Protein AF-A0A925Z0R0-F1 (afdb_monomer_lite)

Sequence (71 aa):
MFDETICIDDTRETTAAKSQVVCLARMLSFALDEAREIGATDCQILISQGLKDLKTRYRLNADDLNAPQFN

Foldseek 3Di:
DDPPPPPPPPVVVLVVVLLVLLVVLLVLVVQLVVCVVVVVVVSNVVSVVVSVCSCVVSVDDPCSNVPPPDD

pLDDT: mean 76.74, std 19.44, range [39.44, 96.38]

Secondary structure (DSSP, 8-state):
---------HHHHHHHHHHHHHHHHHHHHHHHHHHHHTT-HHHHHHHHHHHHHHHHHHT--HHHHH-----

Radius of gyration: 17.18 Å; chains: 1; bounding box: 30×22×61 Å

Structure (mmCIF, N/CA/C/O backbone):
data_AF-A0A925Z0R0-F1
#
_entry.id   AF-A0A925Z0R0-F1
#
loop_
_atom_site.group_PDB
_atom_site.id
_atom_site.type_symbol
_atom_site.label_atom_id
_atom_site.label_alt_id
_atom_site.label_comp_id
_atom_site.label_asym_id
_atom_site.label_entity_id
_atom_site.label_seq_id
_atom_site.pdbx_PDB_ins_code
_atom_site.Cartn_x
_atom_site.Cartn_y
_atom_site.Cartn_z
_atom_site.occupancy
_atom_site.B_iso_or_equiv
_atom_site.auth_seq_id
_atom_site.auth_comp_id
_atom_site.auth_asym_id
_atom_site.auth_atom_id
_atom_site.pdbx_PDB_model_num
ATOM 1 N N . MET A 1 1 ? 17.769 6.017 -49.675 1.00 40.44 1 MET A N 1
ATOM 2 C CA . MET A 1 1 ? 17.789 4.879 -48.738 1.00 40.44 1 MET A CA 1
ATOM 3 C C . MET A 1 1 ? 18.026 5.492 -47.373 1.00 40.44 1 MET A C 1
ATOM 5 O O . MET A 1 1 ? 19.161 5.807 -47.054 1.00 40.44 1 MET A O 1
ATOM 9 N N . PHE A 1 2 ? 16.946 5.867 -46.688 1.00 39.50 2 PHE A N 1
ATOM 10 C CA . PHE A 1 2 ? 17.020 6.437 -45.345 1.00 39.50 2 PHE A CA 1
ATOM 11 C C . PHE A 1 2 ? 16.792 5.285 -44.376 1.00 39.50 2 PHE A C 1
ATOM 13 O O . PHE A 1 2 ? 15.813 4.556 -44.507 1.00 39.50 2 PHE A O 1
ATOM 20 N N . ASP A 1 3 ? 17.771 5.072 -43.509 1.00 41.19 3 ASP A N 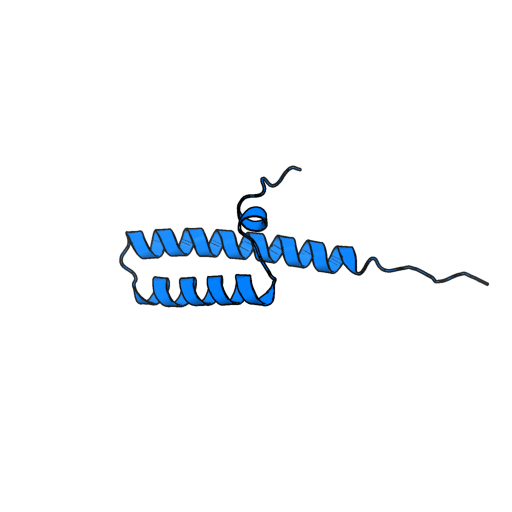1
ATOM 21 C CA . ASP A 1 3 ? 17.790 4.015 -42.509 1.00 41.19 3 ASP A CA 1
ATOM 22 C C . ASP A 1 3 ? 16.889 4.454 -41.343 1.00 41.19 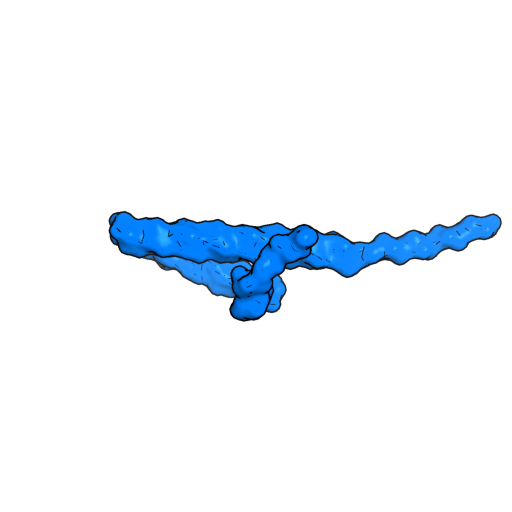3 ASP A C 1
ATOM 24 O O . ASP A 1 3 ? 17.316 5.151 -40.422 1.00 41.19 3 ASP A O 1
ATOM 28 N N . GLU A 1 4 ? 15.592 4.154 -41.444 1.00 43.22 4 GLU A N 1
ATOM 29 C CA . GLU A 1 4 ? 14.620 4.329 -40.361 1.00 43.22 4 GLU A CA 1
ATOM 30 C C . GLU A 1 4 ? 14.754 3.181 -39.360 1.00 43.22 4 GLU A C 1
ATOM 32 O O . GLU A 1 4 ? 13.872 2.340 -39.212 1.00 43.22 4 GLU A O 1
ATOM 37 N N . THR A 1 5 ? 15.864 3.167 -38.631 1.00 48.88 5 THR A N 1
ATOM 38 C CA . THR A 1 5 ? 15.948 2.414 -37.381 1.00 48.88 5 THR A CA 1
ATOM 39 C C . THR A 1 5 ? 15.987 3.414 -36.232 1.00 48.88 5 THR A C 1
ATOM 41 O O . THR A 1 5 ? 16.975 3.552 -35.514 1.00 48.88 5 THR A O 1
ATOM 44 N N . ILE A 1 6 ? 14.891 4.166 -36.069 1.00 47.34 6 ILE A N 1
ATOM 45 C CA . ILE A 1 6 ? 14.597 4.798 -34.784 1.00 47.34 6 ILE A CA 1
ATOM 46 C C . ILE A 1 6 ? 14.251 3.634 -33.861 1.00 47.34 6 ILE A C 1
ATOM 48 O O . ILE A 1 6 ? 13.110 3.179 -33.813 1.00 47.34 6 ILE A O 1
ATOM 52 N N . CYS A 1 7 ? 15.250 3.124 -33.145 1.00 42.78 7 CYS A N 1
ATOM 53 C CA . CYS A 1 7 ? 15.006 2.428 -31.895 1.00 42.78 7 CYS A CA 1
ATOM 54 C C . CYS A 1 7 ? 14.319 3.453 -30.988 1.00 42.78 7 CYS A C 1
ATOM 56 O O . CYS A 1 7 ? 14.987 4.224 -30.299 1.00 42.78 7 CYS A O 1
ATOM 58 N N . ILE A 1 8 ? 12.987 3.548 -31.065 1.00 45.88 8 ILE A N 1
ATOM 59 C CA . ILE A 1 8 ? 12.207 4.198 -30.023 1.00 45.88 8 ILE A CA 1
ATOM 60 C C . ILE A 1 8 ? 12.568 3.404 -28.781 1.00 45.88 8 ILE A C 1
ATOM 62 O O . ILE A 1 8 ? 12.317 2.205 -28.700 1.00 45.88 8 ILE A O 1
ATOM 66 N N . ASP A 1 9 ? 13.309 4.070 -27.910 1.00 45.75 9 ASP A N 1
ATOM 67 C CA . ASP A 1 9 ? 13.847 3.546 -26.673 1.00 45.75 9 ASP A CA 1
ATOM 68 C C . ASP A 1 9 ? 12.664 3.059 -25.818 1.00 45.75 9 ASP A C 1
ATOM 70 O O . ASP A 1 9 ? 12.092 3.809 -25.028 1.00 45.75 9 ASP A O 1
ATOM 74 N N . ASP A 1 10 ? 12.273 1.795 -25.991 1.00 47.59 10 ASP A N 1
ATOM 75 C CA . ASP A 1 10 ? 11.246 1.073 -25.216 1.00 47.59 10 ASP A CA 1
ATOM 76 C C . ASP A 1 10 ? 11.565 1.12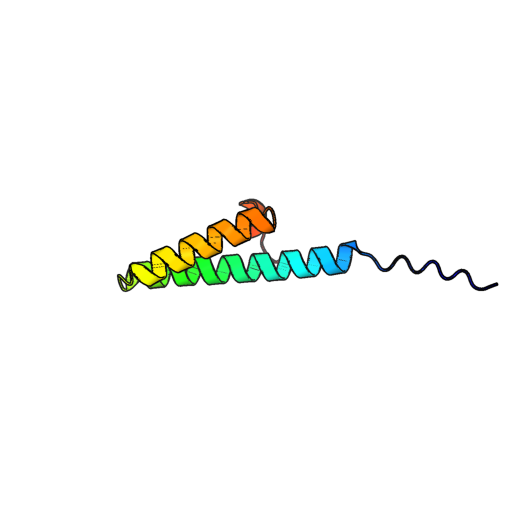6 -23.698 1.00 47.59 10 ASP A C 1
ATOM 78 O O . ASP A 1 10 ? 10.736 0.920 -22.809 1.00 47.59 10 ASP A O 1
ATOM 82 N N . THR A 1 11 ? 12.812 1.479 -23.376 1.00 48.41 11 THR A N 1
ATOM 83 C CA . THR A 1 11 ? 13.331 1.731 -22.034 1.00 48.41 11 THR A CA 1
ATOM 84 C C . THR A 1 11 ? 12.833 3.049 -21.422 1.00 48.41 11 THR A C 1
ATOM 86 O O . THR A 1 11 ? 12.691 3.146 -20.201 1.00 48.41 11 THR A O 1
ATOM 89 N N . ARG A 1 12 ? 12.525 4.079 -22.223 1.00 48.75 12 ARG A N 1
ATOM 90 C CA . ARG A 1 12 ? 12.093 5.399 -21.727 1.00 48.75 12 ARG A CA 1
ATOM 91 C C . ARG A 1 12 ? 10.639 5.397 -21.278 1.00 48.75 12 ARG A C 1
ATOM 93 O O . ARG A 1 12 ? 10.349 5.926 -20.205 1.00 48.75 12 ARG A O 1
ATOM 100 N N . GLU A 1 13 ? 9.748 4.769 -22.045 1.00 49.56 13 GLU A N 1
ATOM 101 C CA . GLU A 1 13 ? 8.341 4.601 -21.652 1.00 49.56 13 GLU A CA 1
ATOM 102 C C . GLU A 1 13 ? 8.217 3.713 -20.410 1.00 49.56 13 GLU A C 1
ATOM 104 O O . GLU A 1 13 ? 7.473 4.039 -19.483 1.00 49.56 13 GLU A O 1
ATOM 109 N N . THR A 1 14 ? 9.021 2.652 -20.320 1.00 56.62 14 THR A N 1
ATOM 110 C CA . THR A 1 14 ? 9.034 1.756 -19.155 1.00 56.62 14 THR A CA 1
ATOM 111 C C . THR A 1 14 ? 9.648 2.400 -17.908 1.00 56.62 14 THR A C 1
ATOM 113 O O . THR A 1 14 ? 9.137 2.196 -16.804 1.00 56.62 14 THR A O 1
ATOM 116 N N . THR A 1 15 ? 10.678 3.242 -18.047 1.00 58.94 15 THR A N 1
ATOM 117 C CA . THR A 1 15 ? 11.277 3.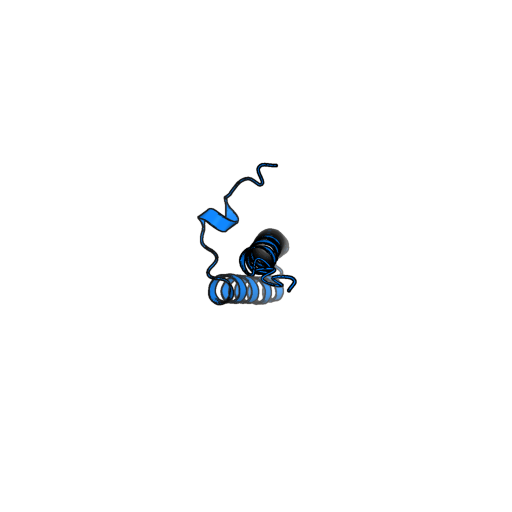975 -16.914 1.00 58.94 15 THR A CA 1
ATOM 118 C C . THR A 1 15 ? 10.369 5.102 -16.416 1.00 58.94 15 THR A C 1
ATOM 120 O O . THR A 1 15 ? 10.196 5.263 -15.205 1.00 58.94 15 THR A O 1
ATOM 123 N N . ALA A 1 16 ? 9.726 5.849 -17.323 1.00 61.53 16 ALA A N 1
ATOM 124 C CA . ALA A 1 16 ? 8.739 6.867 -16.963 1.00 61.53 16 ALA A CA 1
ATOM 125 C C . ALA A 1 16 ? 7.520 6.243 -16.264 1.00 61.53 16 ALA A C 1
ATOM 127 O O . ALA A 1 16 ? 7.094 6.736 -15.217 1.00 61.53 16 ALA A O 1
ATOM 128 N N . ALA A 1 17 ? 7.024 5.111 -16.774 1.00 68.44 17 ALA A N 1
ATOM 129 C CA . ALA A 1 17 ? 5.955 4.347 -16.138 1.00 68.44 17 ALA A CA 1
ATOM 130 C C . ALA A 1 17 ? 6.368 3.836 -14.748 1.00 68.44 17 ALA A C 1
ATOM 132 O O . ALA A 1 17 ? 5.604 3.975 -13.793 1.00 68.44 17 ALA A O 1
ATOM 133 N N . LYS A 1 18 ? 7.594 3.315 -14.584 1.00 75.00 18 LYS A N 1
ATOM 134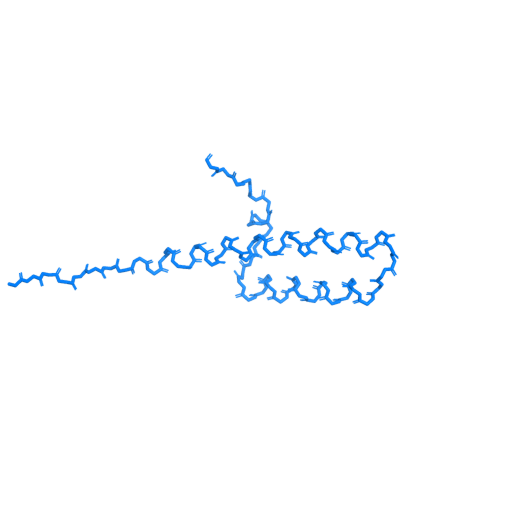 C CA . LYS A 1 18 ? 8.089 2.863 -13.273 1.00 75.00 18 LYS A CA 1
ATOM 135 C C . LYS A 1 18 ? 8.199 4.022 -12.276 1.00 75.00 18 LYS A C 1
ATOM 137 O O . LYS A 1 18 ? 7.784 3.872 -11.131 1.00 75.00 18 LYS A O 1
ATOM 142 N N . SER A 1 19 ? 8.683 5.186 -12.708 1.00 79.25 19 SER A N 1
ATOM 143 C CA . SER A 1 19 ? 8.781 6.391 -11.869 1.00 79.25 19 SER A CA 1
ATOM 144 C C . SER A 1 19 ? 7.409 6.889 -11.389 1.00 79.25 19 SER A C 1
ATOM 146 O O . SER A 1 19 ? 7.213 7.143 -10.198 1.00 79.25 19 SER A O 1
ATOM 148 N N . GLN A 1 20 ? 6.418 6.946 -12.285 1.00 82.19 20 GLN A N 1
ATOM 149 C CA . GLN A 1 20 ? 5.040 7.312 -11.932 1.00 82.19 20 GLN A CA 1
ATOM 150 C C . GLN A 1 20 ? 4.426 6.333 -10.927 1.00 82.19 20 GLN A C 1
ATOM 152 O O . GLN A 1 20 ? 3.778 6.740 -9.962 1.00 82.19 20 GLN A O 1
ATOM 157 N N . VAL A 1 21 ? 4.676 5.040 -11.117 1.00 86.62 21 VAL A N 1
ATOM 158 C CA . VAL A 1 21 ? 4.210 3.988 -10.215 1.00 86.62 21 VAL A CA 1
ATOM 159 C C . VAL A 1 21 ? 4.864 4.106 -8.834 1.00 86.62 21 VAL A C 1
ATOM 161 O O . VAL A 1 21 ? 4.173 3.991 -7.825 1.00 86.62 21 VAL A O 1
ATOM 164 N N . VAL A 1 22 ? 6.167 4.384 -8.756 1.00 86.25 22 VAL A N 1
ATOM 165 C CA . VAL A 1 22 ? 6.854 4.643 -7.478 1.00 86.25 22 VAL A CA 1
ATOM 166 C C . VAL A 1 22 ? 6.239 5.849 -6.764 1.00 86.25 22 VAL A C 1
ATOM 168 O O . VAL A 1 22 ? 5.992 5.787 -5.559 1.00 86.25 22 VAL A O 1
ATOM 171 N N . CYS A 1 23 ? 5.936 6.924 -7.495 1.00 86.12 23 CYS A N 1
ATOM 172 C CA . CYS A 1 23 ? 5.268 8.101 -6.938 1.00 86.12 23 CYS A CA 1
ATOM 173 C C . CYS A 1 23 ? 3.891 7.748 -6.352 1.00 86.12 23 CYS A C 1
ATOM 175 O O . CYS A 1 23 ? 3.601 8.069 -5.198 1.00 86.12 23 CYS A O 1
ATOM 177 N N . LEU A 1 24 ? 3.074 7.001 -7.101 1.00 87.38 24 LEU A N 1
ATOM 178 C CA . LEU A 1 24 ? 1.771 6.529 -6.631 1.00 87.38 24 LEU A CA 1
ATOM 179 C C . LEU A 1 24 ? 1.890 5.640 -5.383 1.00 87.38 24 LEU A C 1
ATOM 181 O O . LEU A 1 24 ? 1.128 5.808 -4.434 1.00 87.38 24 LEU A O 1
ATOM 185 N N . ALA A 1 25 ? 2.873 4.739 -5.343 1.00 89.38 25 ALA A N 1
ATOM 186 C CA . ALA A 1 25 ? 3.132 3.882 -4.187 1.00 89.38 25 ALA A CA 1
ATOM 187 C C . ALA A 1 25 ? 3.463 4.688 -2.918 1.00 89.38 25 ALA A C 1
ATOM 189 O O . ALA A 1 25 ? 3.031 4.329 -1.819 1.00 89.38 25 ALA A O 1
ATOM 190 N N . ARG A 1 26 ? 4.216 5.786 -3.065 1.00 88.69 26 ARG A N 1
ATOM 191 C CA . ARG A 1 26 ? 4.557 6.699 -1.964 1.00 88.69 26 ARG A CA 1
ATOM 192 C C . ARG A 1 26 ? 3.334 7.465 -1.473 1.00 88.69 26 ARG A C 1
ATOM 194 O O . ARG A 1 26 ? 3.100 7.493 -0.269 1.00 88.69 26 ARG A O 1
ATOM 201 N N . MET A 1 27 ? 2.520 8.004 -2.383 1.00 90.00 27 MET A N 1
ATOM 202 C CA . MET A 1 27 ? 1.267 8.681 -2.018 1.00 90.00 27 MET A CA 1
ATOM 203 C C . MET A 1 27 ? 0.305 7.744 -1.281 1.00 90.00 27 MET A C 1
ATOM 205 O O . MET A 1 27 ? -0.271 8.130 -0.271 1.00 90.00 27 MET A O 1
ATOM 209 N N . LEU A 1 28 ? 0.175 6.493 -1.734 1.00 91.31 28 LEU A N 1
ATOM 210 C CA . LEU A 1 28 ? -0.638 5.490 -1.042 1.00 91.31 28 LEU A CA 1
ATOM 211 C C . LEU A 1 28 ? -0.067 5.134 0.334 1.00 91.31 28 LEU A C 1
ATOM 213 O O . LEU A 1 28 ? -0.835 4.911 1.261 1.00 91.31 28 LEU A O 1
ATOM 217 N N . SER A 1 29 ? 1.258 5.100 0.492 1.00 91.12 29 SER A N 1
ATOM 218 C CA . SER A 1 29 ? 1.879 4.854 1.803 1.00 91.12 29 SER A CA 1
ATOM 219 C C . SER A 1 29 ? 1.551 5.980 2.783 1.00 91.12 29 SER A C 1
ATOM 221 O O . SER A 1 29 ? 1.142 5.705 3.903 1.00 91.12 29 SER A O 1
ATOM 223 N N . PHE A 1 30 ? 1.627 7.232 2.328 1.00 91.31 30 PHE A N 1
ATOM 224 C CA . PHE A 1 30 ? 1.223 8.390 3.123 1.00 91.31 30 PHE A CA 1
ATOM 225 C C . PHE A 1 30 ? -0.270 8.352 3.485 1.00 91.31 30 PHE A C 1
ATOM 227 O O . PHE A 1 30 ? -0.626 8.466 4.653 1.00 91.31 30 PHE A O 1
ATOM 234 N N . ALA A 1 31 ? -1.146 8.092 2.509 1.00 92.25 31 ALA A N 1
ATOM 235 C CA . ALA A 1 31 ? -2.584 7.972 2.752 1.00 92.25 31 ALA A CA 1
ATOM 236 C C . ALA A 1 31 ? -2.934 6.811 3.703 1.00 92.25 31 ALA A C 1
ATOM 238 O O . ALA A 1 31 ? -3.915 6.888 4.438 1.00 92.25 31 ALA A O 1
ATOM 239 N N . LEU A 1 32 ? -2.145 5.730 3.704 1.00 94.56 32 LEU A N 1
ATOM 240 C CA . LEU A 1 32 ? -2.308 4.627 4.651 1.00 94.56 32 LEU A CA 1
ATOM 241 C C . LEU A 1 32 ? -1.995 5.067 6.081 1.00 94.56 32 LEU A C 1
ATOM 243 O O . LEU A 1 32 ? -2.705 4.668 7.005 1.00 94.56 32 LEU A O 1
ATOM 247 N N . ASP A 1 33 ? -0.946 5.864 6.262 1.00 94.00 33 ASP A N 1
ATOM 248 C CA . ASP A 1 33 ? -0.572 6.391 7.571 1.00 94.00 33 ASP A CA 1
ATOM 249 C C . ASP A 1 33 ? -1.615 7.397 8.079 1.00 94.00 33 ASP A C 1
ATOM 251 O O . ASP A 1 33 ? -2.056 7.271 9.222 1.00 94.00 33 ASP A O 1
ATOM 255 N N . GLU A 1 34 ? -2.137 8.278 7.220 1.00 95.00 34 GLU A N 1
ATOM 256 C CA . GLU A 1 34 ? -3.272 9.143 7.582 1.00 95.00 34 GLU A CA 1
ATOM 257 C C . GLU A 1 34 ? -4.524 8.325 7.935 1.00 95.00 34 GLU A C 1
ATOM 259 O O . GLU A 1 34 ? -5.171 8.569 8.954 1.00 95.00 34 GLU A O 1
ATOM 264 N N . ALA A 1 35 ? -4.854 7.296 7.145 1.00 94.62 35 ALA A N 1
ATOM 265 C CA . ALA A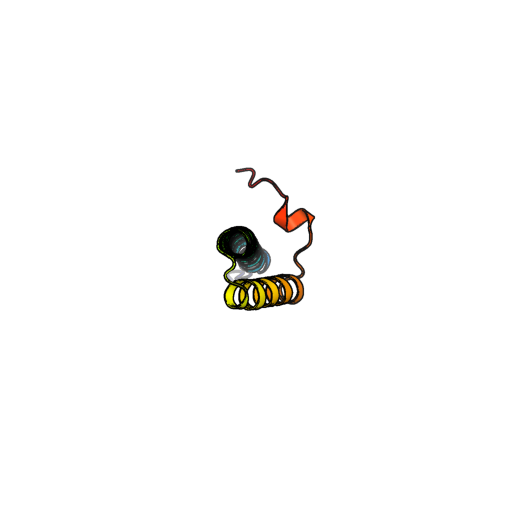 1 35 ? -5.992 6.419 7.419 1.00 94.62 35 ALA A CA 1
ATOM 266 C C . ALA A 1 35 ? -5.846 5.662 8.752 1.00 94.62 35 ALA A C 1
ATOM 268 O O . ALA A 1 35 ? -6.854 5.337 9.390 1.00 94.62 35 ALA A O 1
ATOM 269 N N . ARG A 1 36 ? -4.612 5.368 9.186 1.00 94.75 36 ARG A N 1
ATOM 270 C CA . ARG A 1 36 ? -4.313 4.809 10.515 1.00 94.75 36 ARG A CA 1
ATOM 271 C C . ARG A 1 36 ? -4.535 5.826 11.618 1.00 94.75 36 ARG A C 1
ATOM 273 O O . ARG A 1 36 ? -5.159 5.473 12.615 1.00 94.75 36 ARG A O 1
ATOM 280 N N . GLU A 1 37 ? -4.075 7.056 11.425 1.00 96.38 37 GLU A N 1
ATOM 281 C CA . GLU A 1 37 ? -4.212 8.134 12.405 1.00 96.38 37 GLU A CA 1
ATOM 282 C C . GLU A 1 37 ? -5.682 8.438 12.718 1.00 96.38 37 GLU A C 1
ATOM 284 O O . GLU A 1 37 ? -6.063 8.541 13.882 1.00 96.38 37 GLU A O 1
ATOM 289 N N . ILE A 1 38 ? -6.534 8.483 11.691 1.00 95.94 38 ILE A N 1
ATOM 290 C CA . ILE A 1 38 ? -7.967 8.771 11.854 1.00 95.94 38 ILE A CA 1
ATOM 291 C C . ILE A 1 38 ? -8.822 7.527 12.152 1.00 95.94 38 ILE A C 1
ATOM 293 O O . ILE A 1 38 ? -10.039 7.636 12.286 1.00 95.94 38 ILE A O 1
ATOM 297 N N . GLY A 1 39 ? -8.222 6.332 12.215 1.00 95.44 39 GLY A N 1
ATOM 298 C CA . GLY A 1 39 ? -8.942 5.081 12.478 1.00 95.44 39 GLY A CA 1
ATOM 299 C C . GLY A 1 39 ? -9.877 4.614 11.350 1.00 95.44 39 GLY A C 1
ATOM 300 O O . GLY A 1 39 ? -10.795 3.837 11.599 1.00 95.44 39 GLY A O 1
ATOM 301 N N . ALA A 1 40 ? -9.660 5.050 10.106 1.00 96.19 40 ALA A N 1
ATOM 302 C CA . ALA A 1 40 ? -10.471 4.665 8.948 1.00 96.19 40 ALA A CA 1
ATOM 303 C C . ALA A 1 40 ? -10.091 3.263 8.430 1.00 96.19 40 ALA A C 1
ATOM 305 O O . ALA A 1 40 ? -9.400 3.122 7.419 1.00 96.19 40 ALA A O 1
ATOM 306 N N . THR A 1 41 ? -10.534 2.213 9.126 1.00 94.69 41 THR A N 1
ATOM 307 C CA . THR A 1 41 ? -10.147 0.814 8.857 1.00 94.69 41 THR A CA 1
ATOM 308 C C . THR A 1 41 ? -10.426 0.362 7.421 1.00 94.69 41 THR A C 1
ATOM 310 O O . THR A 1 41 ? -9.564 -0.266 6.808 1.00 94.69 41 THR A O 1
ATOM 313 N N . ASP A 1 42 ? -11.574 0.723 6.845 1.00 95.12 42 ASP A N 1
ATOM 314 C CA . ASP A 1 42 ? -11.910 0.339 5.466 1.00 95.12 42 ASP A CA 1
ATOM 315 C C . ASP A 1 42 ? -10.931 0.949 4.451 1.00 95.12 42 ASP A C 1
ATOM 317 O O . ASP A 1 42 ? -10.446 0.263 3.546 1.00 95.12 42 ASP A O 1
ATOM 321 N N . CYS A 1 43 ? -10.555 2.218 4.649 1.00 93.56 43 CYS A N 1
ATOM 322 C CA . CYS A 1 43 ? -9.537 2.884 3.840 1.00 93.56 43 CYS A CA 1
ATOM 323 C C . CYS A 1 43 ? -8.174 2.206 4.001 1.00 93.56 43 CYS A C 1
ATOM 325 O O . CYS A 1 43 ? -7.487 1.978 3.007 1.00 93.56 43 CYS A O 1
ATOM 327 N N . GLN A 1 44 ? -7.793 1.825 5.224 1.00 95.50 44 GLN A N 1
ATOM 328 C CA . GLN A 1 44 ? -6.528 1.126 5.465 1.00 95.50 44 GLN A CA 1
ATOM 329 C C . GLN A 1 44 ? -6.449 -0.190 4.683 1.00 95.50 44 GLN A C 1
ATOM 331 O O . GLN A 1 44 ? -5.409 -0.482 4.087 1.00 95.50 44 GLN A O 1
ATOM 336 N N . ILE A 1 45 ? -7.536 -0.971 4.653 1.00 96.00 45 ILE A N 1
ATOM 337 C CA . ILE A 1 45 ? -7.604 -2.239 3.914 1.00 96.00 45 ILE A CA 1
ATOM 338 C C . ILE A 1 45 ? -7.476 -1.981 2.411 1.00 96.00 45 ILE A C 1
ATOM 340 O O . ILE A 1 45 ? -6.609 -2.572 1.766 1.00 96.00 45 ILE A O 1
ATOM 344 N N . LEU A 1 46 ? -8.286 -1.069 1.862 1.00 95.62 46 LEU A N 1
ATOM 345 C CA . LEU A 1 46 ? -8.278 -0.748 0.430 1.00 95.62 46 LEU A CA 1
ATOM 346 C C . LEU A 1 46 ? -6.911 -0.238 -0.038 1.00 95.62 46 LEU A C 1
ATOM 348 O O . LEU A 1 46 ? -6.380 -0.710 -1.045 1.00 95.62 46 LEU A O 1
ATOM 352 N N . ILE A 1 47 ? -6.312 0.685 0.715 1.00 94.75 47 ILE A N 1
ATOM 353 C CA . ILE A 1 47 ? -5.006 1.262 0.394 1.00 94.75 47 ILE A CA 1
ATOM 354 C C . ILE A 1 47 ? -3.911 0.196 0.500 1.00 94.75 47 ILE A C 1
ATOM 356 O O . ILE A 1 47 ? -3.078 0.090 -0.400 1.00 94.75 47 ILE A O 1
ATOM 360 N N . SER A 1 48 ? -3.930 -0.639 1.545 1.00 94.50 48 SER A N 1
ATOM 361 C CA . SER A 1 48 ? -2.958 -1.729 1.716 1.00 94.50 48 SER A CA 1
ATOM 362 C C . SER A 1 48 ? -3.026 -2.744 0.574 1.00 94.50 48 SER A C 1
ATOM 364 O O . SER A 1 48 ? -1.986 -3.186 0.077 1.00 94.50 48 SER A O 1
ATOM 366 N N . GLN A 1 49 ? -4.238 -3.089 0.129 1.00 95.19 49 GLN A N 1
ATOM 367 C CA . GLN A 1 49 ? -4.458 -3.979 -1.008 1.00 95.19 49 GLN A CA 1
ATOM 368 C C . GLN A 1 49 ? -3.902 -3.360 -2.298 1.00 95.19 49 GLN A C 1
ATOM 370 O O . GLN A 1 49 ? -3.113 -3.996 -2.995 1.00 95.19 49 GLN A O 1
ATOM 375 N N . GLY A 1 50 ? -4.226 -2.090 -2.565 1.00 92.75 50 GLY A N 1
ATOM 376 C CA . GLY A 1 50 ? -3.724 -1.362 -3.732 1.00 92.75 50 GLY A CA 1
ATOM 377 C C . GLY A 1 50 ? -2.197 -1.267 -3.759 1.00 92.75 50 GLY A C 1
ATOM 378 O O . GLY A 1 50 ? -1.578 -1.509 -4.792 1.00 92.75 50 GLY A O 1
ATOM 379 N N . LEU A 1 51 ? -1.566 -1.000 -2.612 1.00 91.38 51 LEU A N 1
ATOM 380 C CA . LEU A 1 51 ? -0.107 -0.980 -2.462 1.00 91.38 51 LEU A CA 1
ATOM 381 C C . LEU A 1 51 ? 0.529 -2.338 -2.776 1.00 91.38 51 LEU A C 1
ATOM 383 O O . LEU A 1 51 ? 1.576 -2.395 -3.424 1.00 91.38 51 LEU A O 1
ATOM 387 N N . LYS A 1 52 ? -0.090 -3.431 -2.320 1.00 90.81 52 LYS A N 1
ATOM 388 C CA . LYS A 1 52 ? 0.372 -4.794 -2.599 1.00 90.81 52 LYS A CA 1
ATOM 389 C C . LYS A 1 52 ? 0.288 -5.104 -4.093 1.00 90.81 52 LYS A C 1
ATOM 391 O O . LYS A 1 52 ? 1.283 -5.538 -4.671 1.00 90.81 52 LYS A O 1
ATOM 396 N N . ASP A 1 53 ? -0.848 -4.810 -4.719 1.00 91.38 53 ASP A N 1
ATOM 397 C CA . ASP A 1 53 ? -1.069 -5.052 -6.147 1.00 91.38 53 ASP A CA 1
ATOM 398 C C . ASP A 1 53 ? -0.095 -4.252 -7.012 1.00 91.38 53 ASP A C 1
ATOM 400 O O . ASP A 1 53 ? 0.491 -4.785 -7.957 1.00 91.38 53 ASP A O 1
ATOM 404 N N . LEU A 1 54 ? 0.136 -2.987 -6.654 1.00 87.38 54 LEU A N 1
ATOM 405 C CA . LEU A 1 54 ? 1.072 -2.114 -7.349 1.00 87.38 54 LEU A CA 1
ATOM 406 C C . LEU A 1 54 ? 2.510 -2.652 -7.262 1.00 87.38 54 LEU A C 1
ATOM 408 O O . LEU A 1 54 ? 3.194 -2.763 -8.282 1.00 87.38 54 LEU A O 1
ATOM 412 N N . LYS A 1 55 ? 2.952 -3.056 -6.062 1.00 87.31 55 LYS A N 1
ATOM 413 C CA . LYS A 1 55 ? 4.278 -3.657 -5.849 1.00 87.31 55 LYS A CA 1
ATOM 414 C C . LYS A 1 55 ? 4.458 -4.934 -6.662 1.00 87.31 55 LYS A C 1
ATOM 416 O O . LYS A 1 55 ? 5.494 -5.104 -7.298 1.00 87.31 55 LYS A O 1
ATOM 421 N N . THR A 1 56 ? 3.455 -5.811 -6.681 1.00 87.69 56 THR A N 1
ATOM 422 C CA . THR A 1 56 ? 3.514 -7.070 -7.432 1.00 87.69 56 THR A CA 1
ATOM 423 C C . THR A 1 56 ? 3.506 -6.836 -8.941 1.00 87.69 56 THR A C 1
ATOM 425 O O . THR A 1 56 ? 4.346 -7.398 -9.644 1.00 87.69 56 THR A O 1
ATOM 428 N N . ARG A 1 57 ? 2.601 -5.992 -9.450 1.00 86.88 57 ARG A N 1
ATOM 429 C CA . ARG A 1 57 ? 2.445 -5.741 -10.892 1.00 86.88 57 ARG A CA 1
ATOM 430 C C . ARG A 1 57 ? 3.683 -5.092 -11.504 1.00 86.88 57 ARG A C 1
ATOM 432 O O . ARG A 1 57 ? 4.067 -5.458 -12.610 1.00 86.88 57 ARG A O 1
ATOM 439 N N . TYR A 1 58 ? 4.312 -4.170 -10.782 1.00 84.25 58 TYR A N 1
ATOM 440 C CA . TYR A 1 58 ? 5.455 -3.404 -11.282 1.00 84.25 58 TYR A CA 1
ATOM 441 C C . TYR A 1 58 ? 6.799 -3.841 -10.698 1.00 84.25 58 TYR A C 1
ATOM 443 O O . TYR A 1 58 ? 7.812 -3.196 -10.964 1.00 84.25 58 TYR A O 1
ATOM 451 N N . ARG A 1 59 ? 6.818 -4.941 -9.930 1.00 85.62 59 ARG A N 1
ATOM 452 C CA . ARG A 1 59 ? 8.017 -5.486 -9.271 1.00 85.62 59 ARG A CA 1
ATOM 453 C C . ARG A 1 59 ? 8.791 -4.396 -8.521 1.00 85.62 59 ARG A C 1
ATOM 455 O O . ARG A 1 59 ? 9.993 -4.233 -8.715 1.00 85.62 59 ARG A O 1
ATOM 462 N N . LEU A 1 60 ? 8.063 -3.609 -7.727 1.00 83.12 60 LEU A N 1
ATOM 463 C CA . LEU A 1 60 ? 8.656 -2.543 -6.926 1.00 83.12 60 LEU A CA 1
ATOM 464 C C . LEU A 1 60 ? 9.326 -3.149 -5.701 1.00 83.12 60 LEU A C 1
ATOM 466 O O . LEU A 1 60 ? 8.685 -3.864 -4.924 1.00 83.12 60 LEU A O 1
ATOM 470 N N . ASN A 1 61 ? 10.584 -2.793 -5.499 1.00 81.88 61 ASN A N 1
ATOM 471 C CA . ASN A 1 61 ? 11.360 -3.226 -4.349 1.00 81.88 61 ASN A CA 1
ATOM 472 C C . ASN A 1 61 ? 11.445 -2.103 -3.306 1.00 81.88 61 ASN A C 1
ATOM 474 O O . ASN A 1 61 ? 11.075 -0.956 -3.564 1.00 81.88 61 ASN A O 1
ATOM 478 N N . ALA A 1 62 ? 11.941 -2.422 -2.109 1.00 75.56 62 ALA A N 1
ATOM 479 C CA . ALA A 1 62 ? 12.154 -1.418 -1.065 1.00 75.56 62 ALA A CA 1
ATOM 480 C C . ALA A 1 62 ? 13.079 -0.284 -1.547 1.00 75.56 62 ALA A C 1
ATOM 482 O O . ALA A 1 62 ? 12.817 0.881 -1.263 1.00 75.56 62 ALA A O 1
ATOM 483 N N . ASP A 1 63 ? 14.094 -0.614 -2.347 1.00 78.31 63 ASP A N 1
ATOM 484 C CA . ASP A 1 63 ? 15.029 0.365 -2.905 1.00 78.31 63 ASP A CA 1
ATOM 485 C C . ASP A 1 63 ? 14.347 1.348 -3.864 1.00 78.31 63 ASP A C 1
ATOM 487 O O . ASP A 1 63 ? 14.639 2.538 -3.816 1.00 78.31 63 ASP A O 1
ATOM 491 N N . ASP A 1 64 ? 13.371 0.898 -4.663 1.00 75.75 64 ASP A N 1
ATOM 492 C CA . ASP A 1 64 ? 12.600 1.785 -5.548 1.00 75.75 64 ASP A CA 1
ATOM 493 C C . ASP A 1 64 ? 11.795 2.817 -4.738 1.00 75.75 64 ASP A C 1
ATOM 495 O O . ASP A 1 64 ? 11.642 3.970 -5.137 1.00 75.75 64 ASP A O 1
ATOM 499 N N . LEU A 1 65 ? 11.293 2.418 -3.567 1.00 72.56 65 LEU A N 1
ATOM 500 C CA . LEU A 1 65 ? 10.507 3.284 -2.688 1.00 72.56 65 LEU A CA 1
ATOM 501 C C . LEU A 1 65 ? 11.381 4.229 -1.865 1.00 72.56 65 LEU A C 1
ATOM 503 O O . LEU A 1 65 ? 10.939 5.342 -1.582 1.00 72.56 65 LEU A O 1
ATOM 507 N N . ASN A 1 66 ? 12.615 3.832 -1.557 1.00 71.00 66 ASN A N 1
ATOM 508 C CA . ASN A 1 66 ? 13.553 4.585 -0.724 1.00 71.00 66 ASN A CA 1
ATOM 509 C C . ASN A 1 66 ? 14.568 5.416 -1.524 1.00 71.00 66 ASN A C 1
ATOM 511 O O . ASN A 1 66 ? 15.238 6.266 -0.941 1.00 71.00 66 ASN A O 1
ATOM 515 N N . ALA A 1 67 ? 14.686 5.204 -2.840 1.00 65.50 67 ALA A N 1
ATOM 516 C CA . ALA A 1 67 ? 15.610 5.952 -3.685 1.00 65.50 67 ALA A CA 1
ATOM 517 C C . ALA A 1 67 ? 15.306 7.463 -3.621 1.00 65.50 67 ALA A C 1
ATOM 519 O O . ALA A 1 67 ? 14.185 7.877 -3.955 1.00 65.50 67 ALA A O 1
ATOM 520 N N . PRO A 1 68 ? 16.266 8.313 -3.217 1.00 55.28 68 PRO A N 1
ATOM 521 C CA . PRO A 1 68 ? 16.099 9.754 -3.325 1.00 55.28 68 PRO A CA 1
ATOM 522 C C . PRO A 1 68 ? 15.877 10.099 -4.799 1.00 55.28 68 PRO A C 1
ATOM 524 O O . PRO A 1 68 ? 16.570 9.569 -5.668 1.00 55.28 68 PRO A O 1
ATOM 527 N N . GLN A 1 69 ? 14.907 10.966 -5.099 1.00 56.47 69 GLN A N 1
ATOM 528 C CA . GLN A 1 69 ? 14.824 11.550 -6.436 1.00 56.47 69 GLN A CA 1
ATOM 529 C C . GLN A 1 69 ? 15.997 12.525 -6.575 1.00 56.47 69 GLN A C 1
ATOM 531 O O . GLN A 1 69 ? 15.877 13.696 -6.231 1.00 56.47 69 GLN A O 1
ATOM 536 N N . PHE A 1 70 ? 17.160 12.022 -6.986 1.00 45.03 70 PHE A N 1
ATOM 537 C CA . PHE A 1 70 ? 18.250 12.878 -7.429 1.00 45.03 70 PHE A CA 1
ATOM 538 C C . PHE A 1 70 ? 17.895 13.375 -8.831 1.00 45.03 70 PHE A C 1
ATOM 540 O O . PHE A 1 70 ? 17.945 12.609 -9.794 1.00 45.03 70 PHE A O 1
ATOM 547 N N . ASN A 1 71 ? 17.476 14.639 -8.897 1.00 39.44 71 ASN A N 1
ATOM 548 C CA . ASN A 1 71 ? 17.706 15.472 -10.075 1.00 39.44 71 ASN A CA 1
ATOM 549 C C . ASN A 1 71 ? 19.171 15.906 -10.096 1.00 39.44 71 ASN A C 1
ATOM 551 O O . ASN A 1 71 ? 19.692 16.220 -8.999 1.00 39.44 71 ASN A O 1
#